Protein AF-A0A3N5RXY5-F1 (afdb_monomer_lite)

Sequence (74 aa):
MNTTVGPSAYDAKNAFLIDYAAHNGGIIHTMRDELRRVNNRLYIGYGSLGIGGGSLNPSPFIVYGKPTAWVGMQ

pLDDT: mean 92.55, std 7.89, range [44.94, 97.88]

Foldseek 3Di:
DDWDFFQDPPHGDTWIKDQCLVPDDDQCSQWIKTWDDPDQFKIKMWIATVVQVGPVDTDIDMGGDHDDDDPDDD

Structure (mmCIF, N/CA/C/O backbone):
data_AF-A0A3N5RXY5-F1
#
_entry.id   AF-A0A3N5RXY5-F1
#
loop_
_atom_site.group_PDB
_atom_site.id
_atom_site.type_symbol
_atom_site.label_atom_id
_atom_site.label_alt_id
_atom_site.label_comp_id
_atom_site.label_asym_id
_atom_site.label_entity_id
_atom_site.label_seq_id
_atom_site.pdbx_PDB_ins_code
_atom_site.Cartn_x
_atom_site.Cartn_y
_atom_site.Cartn_z
_atom_site.occupancy
_atom_site.B_iso_or_equiv
_atom_site.auth_seq_id
_atom_site.auth_comp_id
_atom_site.auth_asym_id
_atom_site.auth_atom_id
_atom_site.pdbx_PDB_model_num
ATOM 1 N N . MET A 1 1 ? -2.279 -10.616 -6.078 1.00 87.56 1 MET A N 1
ATOM 2 C CA . MET A 1 1 ? -1.410 -9.514 -5.613 1.00 87.56 1 MET A CA 1
ATOM 3 C C . MET A 1 1 ? -0.436 -10.086 -4.606 1.00 87.56 1 MET A C 1
ATOM 5 O O . MET A 1 1 ? -0.819 -11.005 -3.887 1.00 87.56 1 MET A O 1
ATOM 9 N N . ASN A 1 2 ? 0.778 -9.556 -4.543 1.00 93.94 2 ASN A N 1
ATOM 10 C CA . ASN A 1 2 ? 1.747 -9.912 -3.513 1.00 93.94 2 ASN A CA 1
ATOM 11 C C . ASN A 1 2 ? 1.648 -8.893 -2.381 1.00 93.94 2 ASN A C 1
ATOM 13 O O . ASN A 1 2 ? 1.520 -7.698 -2.641 1.00 93.94 2 ASN A O 1
ATOM 17 N N . THR A 1 3 ? 1.699 -9.354 -1.134 1.00 95.88 3 THR A N 1
ATOM 18 C CA . THR A 1 3 ? 1.576 -8.472 0.031 1.00 95.88 3 THR A CA 1
ATOM 19 C C . THR A 1 3 ? 2.698 -8.704 1.020 1.00 95.88 3 THR A C 1
ATOM 21 O O . THR A 1 3 ? 3.034 -9.852 1.312 1.00 95.88 3 THR A O 1
ATOM 24 N N . THR A 1 4 ? 3.233 -7.628 1.581 1.00 97.44 4 THR A N 1
ATOM 25 C CA . THR A 1 4 ? 4.278 -7.675 2.608 1.00 97.44 4 THR A CA 1
ATOM 26 C C . THR A 1 4 ? 4.048 -6.587 3.652 1.00 97.44 4 THR A C 1
ATOM 28 O O . THR A 1 4 ? 3.329 -5.618 3.419 1.00 97.44 4 THR A O 1
ATOM 31 N N . VAL A 1 5 ? 4.653 -6.741 4.829 1.00 97.81 5 VAL A N 1
ATOM 32 C CA . VAL A 1 5 ? 4.808 -5.634 5.780 1.00 97.81 5 VAL A CA 1
ATOM 33 C C . VAL A 1 5 ? 6.243 -5.148 5.669 1.00 97.81 5 VAL A C 1
ATOM 35 O O . VAL A 1 5 ? 7.170 -5.947 5.794 1.00 97.81 5 VAL A O 1
ATOM 38 N N . GLY A 1 6 ? 6.427 -3.856 5.420 1.00 97.06 6 GLY A N 1
ATOM 39 C CA . GLY A 1 6 ? 7.748 -3.279 5.190 1.00 97.06 6 GLY A CA 1
ATOM 40 C C . GLY A 1 6 ? 7.746 -1.753 5.222 1.00 97.06 6 GLY A C 1
ATOM 41 O O . GLY A 1 6 ? 6.700 -1.150 5.470 1.00 97.06 6 GLY A O 1
ATOM 42 N N . PRO A 1 7 ? 8.909 -1.120 5.003 1.00 96.75 7 PRO A N 1
ATOM 43 C CA . PRO A 1 7 ? 9.036 0.330 5.056 1.00 96.75 7 PRO A CA 1
ATOM 44 C C . PRO A 1 7 ? 8.219 1.000 3.944 1.00 96.75 7 PRO A C 1
ATOM 46 O O . PRO A 1 7 ? 8.316 0.633 2.774 1.00 96.75 7 PRO A O 1
ATOM 49 N N . SER A 1 8 ? 7.431 2.002 4.327 1.00 94.94 8 SER A N 1
ATOM 50 C CA . SER A 1 8 ? 6.677 2.874 3.428 1.00 94.94 8 SER A CA 1
ATOM 51 C C . SER A 1 8 ? 7.609 3.686 2.533 1.00 94.94 8 SER A C 1
ATOM 53 O O . SER A 1 8 ? 8.644 4.185 2.985 1.00 94.94 8 SER A O 1
ATOM 55 N N . ALA A 1 9 ? 7.188 3.899 1.287 1.00 93.56 9 ALA A N 1
ATOM 56 C CA . ALA A 1 9 ? 7.912 4.737 0.333 1.00 93.56 9 ALA A CA 1
ATOM 57 C C . ALA A 1 9 ? 7.860 6.241 0.674 1.00 93.56 9 ALA A C 1
ATOM 59 O O . ALA A 1 9 ? 8.610 7.017 0.086 1.00 93.56 9 ALA A O 1
ATOM 60 N N . TYR A 1 10 ? 6.987 6.656 1.600 1.00 93.50 10 TYR A N 1
ATOM 61 C CA . TYR A 1 10 ? 6.706 8.070 1.877 1.00 93.50 10 TYR A CA 1
ATOM 62 C C . TYR A 1 10 ? 7.344 8.568 3.173 1.00 93.50 10 TYR A C 1
ATOM 64 O O . TYR A 1 10 ? 7.712 9.735 3.266 1.00 93.50 10 TYR A O 1
ATOM 72 N N . ASP A 1 11 ? 7.469 7.710 4.189 1.00 94.38 11 ASP A N 1
ATOM 73 C CA . ASP A 1 11 ? 8.023 8.110 5.490 1.00 94.38 11 ASP A CA 1
ATOM 74 C C . ASP A 1 11 ? 8.866 7.031 6.186 1.00 94.38 11 ASP A C 1
ATOM 76 O O . ASP A 1 11 ? 9.178 7.171 7.370 1.00 94.38 11 ASP A O 1
ATOM 80 N N . ALA A 1 12 ? 9.224 5.955 5.474 1.00 95.69 12 ALA A N 1
ATOM 81 C CA . ALA A 1 12 ? 10.034 4.836 5.963 1.00 95.69 12 ALA A CA 1
ATOM 82 C C . ALA A 1 12 ? 9.471 4.087 7.189 1.00 95.69 12 ALA A C 1
ATOM 84 O O . ALA A 1 12 ? 10.141 3.213 7.743 1.00 95.69 12 ALA A O 1
ATOM 85 N N . LYS A 1 13 ? 8.233 4.369 7.614 1.00 95.69 13 LYS A N 1
ATOM 86 C CA . LYS A 1 13 ? 7.560 3.614 8.679 1.00 95.69 13 LYS A CA 1
ATOM 87 C C . LYS A 1 13 ? 6.930 2.355 8.110 1.00 95.69 13 LYS A C 1
ATOM 89 O O . LYS A 1 13 ? 6.547 2.321 6.946 1.00 95.69 13 LYS A O 1
ATOM 94 N N . ASN A 1 14 ? 6.767 1.330 8.943 1.00 96.94 14 ASN A N 1
ATOM 95 C CA . ASN A 1 14 ? 6.125 0.096 8.503 1.00 96.94 14 ASN A CA 1
ATOM 96 C C . ASN A 1 14 ? 4.694 0.352 7.999 1.00 96.94 14 ASN A C 1
ATOM 98 O O . ASN A 1 14 ? 3.879 0.979 8.682 1.00 96.94 14 ASN A O 1
ATOM 102 N N . ALA A 1 15 ? 4.397 -0.187 6.822 1.00 97.56 15 ALA A N 1
ATOM 103 C CA . ALA A 1 15 ? 3.093 -0.188 6.181 1.00 97.56 15 ALA A CA 1
ATOM 104 C C . ALA A 1 15 ? 2.799 -1.577 5.596 1.00 97.56 15 ALA A C 1
ATOM 106 O O . ALA A 1 15 ? 3.700 -2.395 5.396 1.00 97.56 15 ALA A O 1
ATOM 107 N N . PHE A 1 16 ? 1.520 -1.852 5.350 1.00 97.44 16 PHE A N 1
ATOM 108 C CA . PHE A 1 16 ? 1.095 -3.027 4.599 1.00 97.44 16 PHE A CA 1
ATOM 109 C C . PHE A 1 16 ? 1.156 -2.695 3.111 1.00 97.44 16 PHE A C 1
ATOM 111 O O . PHE A 1 16 ? 0.382 -1.869 2.635 1.00 97.44 16 PHE A O 1
ATOM 118 N N . LEU A 1 17 ? 2.105 -3.298 2.408 1.00 97.88 17 LEU A N 1
ATOM 119 C CA . LEU A 1 17 ? 2.425 -3.018 1.015 1.00 97.88 17 LEU A CA 1
ATOM 120 C C . LEU A 1 17 ? 1.695 -4.010 0.109 1.00 97.88 17 LEU A C 1
ATOM 122 O O . LEU A 1 17 ? 1.697 -5.214 0.380 1.00 97.88 17 LEU A O 1
ATOM 126 N N . ILE A 1 18 ? 1.103 -3.512 -0.974 1.00 96.94 18 ILE A N 1
ATOM 127 C CA . ILE A 1 18 ? 0.389 -4.306 -1.974 1.00 96.94 18 ILE A CA 1
ATOM 128 C C . ILE A 1 18 ? 1.028 -4.070 -3.343 1.00 96.94 18 ILE A C 1
ATOM 130 O O . ILE A 1 18 ? 1.035 -2.955 -3.869 1.00 96.94 18 ILE A O 1
ATOM 134 N N . ASP A 1 19 ? 1.552 -5.147 -3.924 1.00 95.94 19 ASP A N 1
ATOM 135 C CA . ASP A 1 19 ? 2.137 -5.173 -5.259 1.00 95.94 19 ASP A CA 1
ATOM 136 C C . ASP A 1 19 ? 1.239 -5.966 -6.220 1.00 95.94 19 ASP A C 1
ATOM 138 O O . ASP A 1 19 ? 0.968 -7.162 -6.041 1.00 95.94 19 ASP A O 1
ATOM 142 N N . TYR A 1 20 ? 0.781 -5.290 -7.270 1.00 95.06 20 TYR A N 1
ATOM 143 C CA . TYR A 1 20 ? -0.093 -5.865 -8.285 1.00 95.06 20 TYR A CA 1
ATOM 144 C C . TYR A 1 20 ? 0.651 -6.383 -9.527 1.00 95.06 20 TYR A C 1
ATOM 146 O O . TYR A 1 20 ? 0.024 -7.012 -10.376 1.00 95.06 20 TYR A O 1
ATOM 154 N N . ALA A 1 21 ? 1.965 -6.173 -9.647 1.00 95.06 21 ALA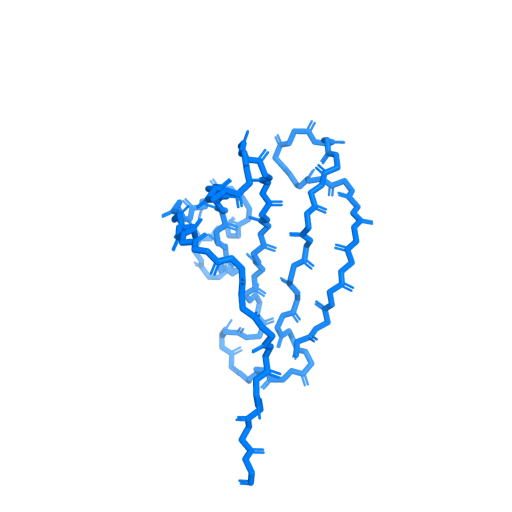 A N 1
ATOM 155 C CA . ALA A 1 21 ? 2.734 -6.405 -10.873 1.00 95.06 21 ALA A CA 1
ATOM 156 C C . ALA A 1 21 ? 2.637 -7.833 -11.412 1.00 95.06 21 ALA A C 1
ATOM 158 O O . ALA A 1 21 ? 2.534 -8.023 -12.617 1.00 95.06 21 ALA A O 1
ATOM 159 N N . ALA A 1 22 ? 2.620 -8.834 -10.531 1.00 94.06 22 ALA A N 1
ATOM 160 C CA . ALA A 1 22 ? 2.533 -10.236 -10.938 1.00 94.06 22 ALA A CA 1
ATOM 161 C C . ALA A 1 22 ? 1.170 -10.623 -11.551 1.00 94.06 22 ALA A C 1
ATOM 163 O O . ALA A 1 22 ? 1.047 -11.698 -12.129 1.00 94.06 22 ALA A O 1
ATOM 164 N N . HIS A 1 23 ? 0.142 -9.780 -11.405 1.00 92.06 23 HIS A N 1
ATOM 165 C CA . HIS A 1 23 ? -1.233 -10.093 -11.812 1.00 92.06 23 HIS A CA 1
ATOM 166 C C . HIS A 1 23 ? -1.852 -9.053 -12.750 1.00 92.06 23 HIS A C 1
ATOM 168 O O . HIS A 1 23 ? -2.915 -9.302 -13.312 1.00 92.06 23 HIS A O 1
ATOM 174 N N . ASN A 1 24 ? -1.197 -7.907 -12.929 1.00 93.81 24 ASN A N 1
ATOM 175 C CA . ASN A 1 24 ? -1.662 -6.818 -13.774 1.00 93.81 24 ASN A CA 1
ATOM 176 C C . ASN A 1 24 ? -0.775 -6.693 -15.019 1.00 93.81 24 ASN A C 1
ATOM 178 O O . ASN A 1 24 ? 0.448 -6.743 -14.926 1.00 93.81 24 ASN A O 1
ATOM 182 N N . GLY A 1 25 ? -1.395 -6.471 -16.180 1.00 93.88 25 GLY A N 1
ATOM 183 C CA . GLY A 1 25 ? -0.705 -6.147 -17.431 1.00 93.88 25 GLY A CA 1
ATOM 184 C C . GLY A 1 25 ? -0.740 -4.652 -17.758 1.00 93.88 25 GLY A C 1
ATOM 185 O O . GLY A 1 25 ? -1.427 -3.868 -17.103 1.00 93.88 25 GLY A O 1
ATOM 186 N N . GLY A 1 26 ? -0.021 -4.244 -18.807 1.00 91.75 26 GLY A N 1
ATOM 187 C CA . GLY A 1 26 ? -0.023 -2.855 -19.277 1.00 91.75 26 GLY A CA 1
ATOM 188 C C . GLY A 1 26 ? 0.403 -1.866 -18.189 1.00 91.75 26 GLY A C 1
ATOM 189 O O . GLY A 1 26 ? 1.161 -2.207 -17.293 1.00 91.75 26 GLY A O 1
ATOM 190 N N . ILE A 1 27 ? -0.083 -0.628 -18.227 1.00 88.88 27 ILE A N 1
ATOM 191 C CA . ILE A 1 27 ? 0.372 0.441 -17.315 1.00 88.88 27 ILE A CA 1
ATOM 192 C C . ILE A 1 27 ? 0.095 0.112 -15.834 1.00 88.88 27 ILE A C 1
ATOM 194 O O . ILE A 1 27 ? 0.904 0.436 -14.960 1.00 88.88 27 ILE A O 1
ATOM 198 N N . ILE A 1 28 ? -0.995 -0.605 -15.552 1.00 92.50 28 ILE A N 1
ATOM 199 C CA . ILE A 1 28 ? -1.425 -0.958 -14.190 1.00 92.50 28 ILE A CA 1
ATOM 200 C C . ILE A 1 28 ? -0.562 -2.037 -13.517 1.00 92.50 28 ILE A C 1
ATOM 202 O O . ILE A 1 28 ? -0.739 -2.291 -12.326 1.00 92.50 28 ILE A O 1
ATOM 206 N N . HIS A 1 29 ? 0.419 -2.626 -14.215 1.00 94.81 29 HIS A N 1
ATOM 207 C CA . HIS A 1 29 ? 1.450 -3.468 -13.582 1.00 94.81 29 HIS A CA 1
ATOM 208 C C . HIS A 1 29 ? 2.334 -2.677 -12.597 1.00 94.81 29 HIS A C 1
ATOM 210 O O . HIS A 1 29 ? 2.880 -3.232 -11.643 1.00 94.81 29 HIS A O 1
ATOM 216 N N . THR A 1 30 ? 2.453 -1.360 -12.794 1.00 94.81 30 THR A N 1
ATOM 217 C CA . THR A 1 30 ? 3.212 -0.463 -11.907 1.00 94.81 30 THR A CA 1
ATOM 218 C C . THR A 1 30 ? 2.435 -0.034 -10.666 1.00 94.81 30 THR A C 1
ATOM 220 O O . THR A 1 30 ? 2.976 0.697 -9.843 1.00 94.81 30 THR A O 1
ATOM 223 N N . MET A 1 31 ? 1.175 -0.456 -10.523 1.00 95.62 31 MET A N 1
ATOM 224 C CA . MET A 1 31 ? 0.343 -0.042 -9.400 1.00 95.62 31 MET A CA 1
ATOM 225 C C . MET A 1 31 ? 0.923 -0.563 -8.085 1.00 95.62 31 MET A C 1
ATOM 227 O O . MET A 1 31 ? 1.268 -1.746 -7.983 1.00 95.62 31 MET A O 1
ATOM 231 N N . ARG A 1 32 ? 1.053 0.320 -7.098 1.00 96.38 32 ARG A N 1
ATOM 232 C CA . ARG A 1 32 ? 1.493 0.005 -5.737 1.00 96.38 32 ARG A CA 1
ATOM 233 C C . ARG A 1 32 ? 0.594 0.723 -4.758 1.00 96.38 32 ARG A C 1
ATOM 235 O O . ARG A 1 32 ? 0.472 1.943 -4.854 1.00 96.38 32 ARG A O 1
ATOM 242 N N . ASP A 1 33 ? 0.060 -0.027 -3.804 1.00 97.38 33 ASP A N 1
ATOM 243 C CA . ASP A 1 33 ? -0.654 0.556 -2.678 1.00 97.38 33 ASP A CA 1
ATOM 244 C C . ASP A 1 33 ? 0.107 0.296 -1.386 1.00 97.38 33 ASP A C 1
ATOM 246 O O . ASP A 1 33 ? 0.779 -0.724 -1.217 1.00 97.38 33 ASP A O 1
ATOM 250 N N . GLU A 1 34 ? -0.059 1.199 -0.436 1.00 97.75 34 GLU A N 1
ATOM 251 C CA . GLU A 1 34 ? 0.323 0.973 0.945 1.00 97.75 34 GLU A CA 1
ATOM 252 C C . GLU A 1 34 ? -0.811 1.370 1.883 1.00 97.75 34 GLU A C 1
ATOM 254 O O . GLU A 1 34 ? -1.499 2.362 1.662 1.00 97.75 34 GLU A O 1
ATOM 259 N N . LEU A 1 35 ? -1.010 0.580 2.935 1.00 97.50 35 LEU A N 1
ATOM 260 C CA . LEU A 1 35 ? -2.045 0.780 3.939 1.00 97.50 35 LEU A CA 1
ATOM 261 C C . LEU A 1 35 ? -1.429 0.921 5.325 1.00 97.50 35 LEU A C 1
ATOM 263 O O . LEU A 1 35 ? -0.525 0.175 5.715 1.00 97.50 35 LEU A O 1
ATOM 267 N N . ARG A 1 36 ? -1.994 1.828 6.121 1.00 96.25 36 ARG A N 1
ATOM 268 C CA . ARG A 1 36 ? -1.697 1.954 7.546 1.00 96.25 36 ARG A CA 1
ATOM 269 C C . ARG A 1 36 ? -2.960 1.976 8.377 1.00 96.25 36 ARG A C 1
ATOM 271 O O . ARG A 1 36 ? -3.934 2.663 8.076 1.00 96.25 36 ARG A O 1
ATOM 278 N N . ARG A 1 37 ? -2.921 1.201 9.455 1.00 94.88 37 ARG A N 1
ATOM 279 C CA . ARG A 1 37 ? -4.018 1.093 10.407 1.00 94.88 37 ARG A CA 1
ATOM 280 C C . ARG A 1 37 ? -4.096 2.356 11.251 1.00 94.88 37 ARG A C 1
ATOM 282 O O . ARG A 1 37 ? -3.125 2.715 11.906 1.00 94.88 37 ARG A O 1
ATOM 289 N N . VAL A 1 38 ? -5.274 2.967 11.290 1.00 95.75 38 VAL A N 1
ATOM 290 C CA . VAL A 1 38 ? -5.598 4.035 12.244 1.00 95.75 38 VAL A CA 1
ATOM 291 C C . VA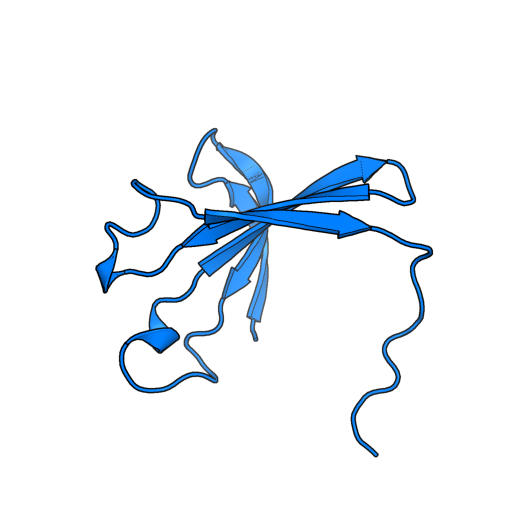L A 1 38 ? -6.233 3.431 13.492 1.00 95.75 38 VAL A C 1
ATOM 293 O O . VAL A 1 38 ? -5.865 3.766 14.612 1.00 95.75 38 VAL A O 1
ATOM 296 N N . ASN A 1 39 ? -7.181 2.507 13.310 1.00 95.00 39 ASN A N 1
ATOM 297 C CA . ASN A 1 39 ? -7.821 1.767 14.399 1.00 95.00 39 ASN A CA 1
ATOM 298 C C . ASN A 1 39 ? -8.393 0.426 13.894 1.00 95.00 39 ASN A C 1
ATOM 300 O O . ASN A 1 39 ? -8.067 -0.038 12.806 1.00 95.00 39 ASN A O 1
ATOM 304 N N . ASN A 1 40 ? -9.231 -0.248 14.687 1.00 94.31 40 ASN A N 1
ATOM 305 C CA . ASN A 1 40 ? -9.779 -1.574 14.349 1.00 94.31 40 ASN A CA 1
ATOM 306 C C . ASN A 1 40 ? -10.775 -1.566 13.173 1.00 94.31 40 ASN A C 1
ATOM 308 O O . ASN A 1 40 ? -11.213 -2.636 12.759 1.00 94.31 40 ASN A O 1
ATOM 312 N N . ARG A 1 41 ? -11.173 -0.389 12.678 1.00 95.81 41 ARG A N 1
ATOM 313 C CA . ARG A 1 41 ? -12.192 -0.210 11.634 1.00 95.81 41 ARG A CA 1
ATOM 314 C C . ARG A 1 41 ? -11.759 0.717 10.504 1.00 95.81 41 ARG A C 1
ATOM 316 O O . ARG A 1 41 ? -12.535 0.904 9.575 1.00 95.81 41 ARG A O 1
ATOM 323 N N . LEU A 1 42 ? -10.582 1.331 10.600 1.00 95.69 42 LEU A N 1
ATOM 324 C CA . LEU A 1 42 ? -10.119 2.344 9.662 1.00 95.69 42 LEU A CA 1
ATOM 325 C C . LEU A 1 42 ? -8.647 2.136 9.328 1.00 95.69 42 LEU A C 1
ATOM 327 O O . LEU A 1 42 ? -7.793 2.075 10.220 1.00 95.69 42 LEU A O 1
ATOM 331 N N . TYR A 1 43 ? -8.378 2.112 8.031 1.00 96.88 43 TYR A N 1
ATOM 332 C CA . TYR A 1 43 ? -7.056 2.191 7.439 1.00 96.88 43 TYR A CA 1
ATOM 333 C C . TYR A 1 43 ? -7.033 3.355 6.452 1.00 96.88 43 TYR A C 1
ATOM 335 O O . TYR A 1 43 ? -8.019 3.613 5.758 1.00 96.88 43 TYR A O 1
ATOM 343 N N . ILE A 1 44 ? -5.897 4.037 6.394 1.00 96.88 44 ILE A N 1
ATOM 344 C CA . ILE A 1 44 ? -5.587 5.019 5.356 1.00 96.88 44 ILE A CA 1
ATOM 345 C C . ILE A 1 44 ? -4.652 4.373 4.347 1.00 96.88 44 ILE A C 1
ATOM 347 O O . ILE A 1 44 ? -3.802 3.566 4.735 1.00 96.88 44 ILE A O 1
ATOM 351 N N . GLY A 1 45 ? -4.825 4.712 3.075 1.00 97.25 45 GLY A N 1
ATOM 352 C CA . GLY A 1 45 ? -4.020 4.168 1.999 1.00 97.25 45 GLY A CA 1
ATOM 353 C C . GLY A 1 45 ? -3.531 5.217 1.021 1.00 97.25 45 GLY A C 1
ATOM 354 O O . GLY A 1 45 ? -4.196 6.229 0.796 1.00 97.25 45 GLY A O 1
ATOM 355 N N . TYR A 1 46 ? -2.378 4.936 0.427 1.00 97.44 46 TYR A N 1
ATOM 356 C CA . TYR A 1 46 ? -1.860 5.650 -0.731 1.00 97.44 46 TYR A CA 1
ATOM 357 C C . TYR A 1 46 ? -1.683 4.664 -1.872 1.00 97.44 46 TYR A C 1
ATOM 359 O O . TYR A 1 46 ? -0.941 3.695 -1.733 1.00 97.44 46 TYR A O 1
ATOM 367 N N . GLY A 1 47 ? -2.381 4.915 -2.976 1.00 96.00 47 GLY A N 1
ATOM 368 C CA . GLY A 1 47 ? -2.206 4.191 -4.226 1.00 96.00 47 GLY A CA 1
ATOM 369 C C . GLY A 1 47 ? -1.360 5.006 -5.185 1.00 96.00 47 GLY A C 1
ATOM 370 O O . GLY A 1 47 ? -1.516 6.220 -5.292 1.00 96.00 47 GLY A O 1
ATOM 371 N N . SER A 1 48 ? -0.443 4.360 -5.885 1.00 95.25 48 SER A N 1
ATOM 372 C CA . SER A 1 48 ? 0.449 5.016 -6.833 1.00 95.25 48 SER A CA 1
ATOM 373 C C . SER A 1 48 ? 0.530 4.230 -8.128 1.00 95.25 48 SER A C 1
ATOM 375 O O . SER A 1 48 ? 0.510 2.999 -8.136 1.00 95.25 48 SER A O 1
ATOM 377 N N . LEU A 1 49 ? 0.621 4.959 -9.236 1.00 94.75 49 LEU A N 1
ATOM 378 C CA . LEU A 1 49 ? 0.756 4.403 -10.574 1.00 94.75 49 LEU A CA 1
ATOM 379 C C . LEU A 1 49 ? 1.987 5.019 -11.234 1.00 94.75 49 LEU A C 1
ATOM 381 O O . LEU A 1 49 ? 2.164 6.238 -11.203 1.00 94.75 49 LEU A O 1
ATOM 385 N N . GLY A 1 50 ? 2.828 4.197 -11.862 1.00 90.31 50 GLY A N 1
ATOM 386 C CA . GLY A 1 50 ? 4.098 4.647 -12.437 1.00 90.31 50 GLY A CA 1
ATOM 387 C C . GLY A 1 50 ? 3.937 5.790 -13.443 1.00 90.31 50 GLY A C 1
ATOM 388 O O . GLY A 1 50 ? 4.685 6.761 -13.385 1.00 90.31 50 GLY A O 1
ATOM 389 N N . ILE A 1 51 ? 2.905 5.741 -14.297 1.00 87.38 51 ILE A N 1
ATOM 390 C CA . ILE A 1 51 ? 2.638 6.786 -15.307 1.00 87.38 51 ILE A CA 1
ATOM 391 C C . ILE A 1 51 ? 2.261 8.148 -14.700 1.00 87.38 51 ILE A C 1
ATOM 393 O O . ILE A 1 51 ? 2.359 9.168 -15.371 1.00 87.38 51 ILE A O 1
ATOM 397 N N . GLY A 1 52 ? 1.829 8.172 -13.437 1.00 82.94 52 GLY A N 1
ATOM 398 C CA . GLY A 1 52 ? 1.411 9.384 -12.737 1.00 82.94 52 GLY A CA 1
ATOM 399 C C . GLY A 1 52 ? 2.515 10.050 -11.921 1.00 82.94 52 GLY A C 1
ATOM 400 O O . GLY A 1 52 ? 2.209 10.994 -11.204 1.00 82.94 52 GLY A O 1
ATOM 401 N N . GLY A 1 53 ? 3.763 9.571 -11.986 1.00 86.31 53 GLY A N 1
ATOM 402 C CA . GLY A 1 53 ? 4.846 9.991 -11.084 1.00 86.31 53 GLY A CA 1
ATOM 403 C C . GLY A 1 53 ? 5.092 9.022 -9.923 1.00 86.31 53 GLY A C 1
ATOM 404 O O . GLY A 1 53 ? 5.903 9.308 -9.043 1.00 86.31 53 GLY A O 1
ATOM 405 N N . GLY A 1 54 ? 4.421 7.863 -9.918 1.00 90.31 54 GLY A N 1
ATOM 406 C CA . GLY A 1 54 ? 4.626 6.814 -8.922 1.00 90.31 54 GLY A CA 1
ATOM 407 C C . GLY A 1 54 ? 4.416 7.323 -7.498 1.00 90.31 54 GLY A C 1
ATOM 408 O O . GLY A 1 54 ? 3.449 8.031 -7.214 1.00 90.31 54 GLY A O 1
ATOM 409 N N . SER A 1 55 ? 5.334 6.979 -6.596 1.00 88.62 55 SER A N 1
ATOM 410 C CA . SER A 1 55 ? 5.269 7.396 -5.192 1.00 88.62 55 SER A CA 1
ATOM 411 C C . SER A 1 55 ? 5.391 8.910 -4.981 1.00 88.62 55 SER A C 1
ATOM 413 O O . SER A 1 55 ? 5.065 9.384 -3.901 1.00 88.62 55 SER A O 1
ATOM 415 N N . LEU A 1 56 ? 5.796 9.701 -5.980 1.00 91.50 56 LEU A N 1
ATOM 416 C CA . LEU A 1 56 ? 5.797 11.166 -5.862 1.00 91.50 56 LEU A CA 1
ATOM 417 C C . LEU A 1 56 ? 4.397 11.781 -6.025 1.00 91.50 56 LEU A C 1
ATOM 419 O O . LEU A 1 56 ? 4.197 12.930 -5.643 1.00 91.50 56 LEU A O 1
ATOM 423 N N . ASN A 1 57 ? 3.432 11.033 -6.569 1.00 91.94 57 ASN A N 1
ATOM 424 C CA . ASN A 1 57 ? 2.057 11.488 -6.781 1.00 91.94 57 ASN A CA 1
ATOM 425 C C . ASN A 1 57 ? 1.042 10.424 -6.315 1.00 91.94 57 ASN A C 1
ATOM 427 O O . ASN A 1 57 ? 0.407 9.751 -7.136 1.00 91.94 57 ASN A O 1
ATOM 431 N N . PRO A 1 58 ? 0.918 10.214 -4.994 1.00 93.75 58 PRO A N 1
ATOM 432 C CA . PRO A 1 58 ? -0.034 9.259 -4.455 1.00 93.75 58 PRO A CA 1
ATOM 433 C C . PRO A 1 58 ? -1.478 9.742 -4.604 1.00 93.75 58 PRO A C 1
ATOM 435 O O . PRO A 1 58 ? -1.804 10.898 -4.346 1.00 93.75 58 PRO A O 1
ATOM 438 N N . SER A 1 59 ? -2.369 8.808 -4.909 1.00 95.19 59 SER A N 1
ATOM 439 C CA . SER A 1 59 ? -3.813 8.958 -4.761 1.00 95.19 59 SER A CA 1
ATOM 440 C C . SER A 1 59 ? -4.242 8.423 -3.387 1.00 95.19 59 SER A C 1
ATOM 442 O O . SER A 1 59 ? -4.138 7.215 -3.150 1.00 95.19 59 SER A O 1
ATOM 444 N N . PRO A 1 60 ? -4.692 9.280 -2.453 1.00 96.12 60 PRO A N 1
ATOM 445 C CA . PRO A 1 60 ? -5.150 8.836 -1.142 1.00 96.12 60 PRO A CA 1
ATOM 446 C C . PRO A 1 60 ? -6.501 8.118 -1.222 1.00 96.12 60 PRO A C 1
ATOM 448 O O . PRO A 1 60 ? -7.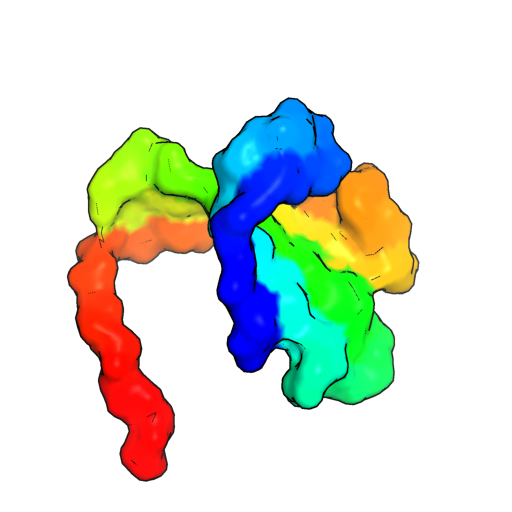381 8.502 -1.991 1.00 9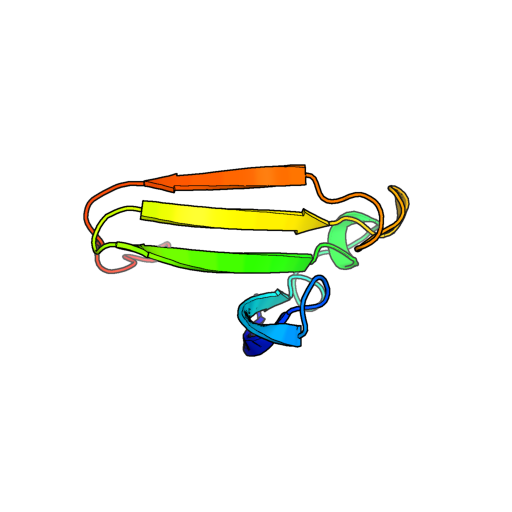6.12 60 PRO A O 1
ATOM 451 N N . PHE A 1 61 ? -6.694 7.119 -0.366 1.00 97.88 61 PHE A N 1
ATOM 452 C CA . PHE A 1 61 ? -7.970 6.435 -0.171 1.00 97.88 61 PHE A CA 1
ATOM 453 C C . PHE A 1 61 ? -8.116 5.934 1.273 1.00 97.88 61 PHE A C 1
ATOM 455 O O . PHE A 1 61 ? -7.182 5.998 2.076 1.00 97.88 61 PHE A O 1
ATOM 462 N N . ILE A 1 62 ? -9.303 5.435 1.621 1.00 97.62 62 ILE A N 1
ATOM 463 C CA . ILE A 1 62 ? -9.569 4.821 2.925 1.00 97.62 62 ILE A CA 1
ATOM 464 C C . ILE A 1 62 ? -10.137 3.417 2.755 1.00 97.62 62 ILE A C 1
ATOM 466 O O . ILE A 1 62 ? -10.890 3.147 1.821 1.00 97.62 62 ILE A O 1
ATOM 470 N N . VAL A 1 63 ? -9.825 2.541 3.708 1.00 95.81 63 VAL A N 1
ATOM 471 C CA . VAL A 1 63 ? -10.522 1.266 3.896 1.00 95.81 63 VAL A CA 1
ATOM 472 C C . VAL A 1 63 ? -11.209 1.326 5.248 1.00 95.81 63 VAL A C 1
ATOM 474 O O . VAL A 1 63 ? -10.559 1.460 6.288 1.00 95.81 63 VAL A O 1
ATOM 477 N N . TYR A 1 64 ? -12.536 1.258 5.231 1.00 96.56 64 TYR A N 1
ATOM 478 C CA . TYR A 1 64 ? -13.363 1.395 6.419 1.00 96.56 64 TYR A CA 1
ATOM 479 C C . TYR A 1 64 ? -14.355 0.242 6.534 1.00 96.56 64 TYR A C 1
ATOM 481 O O . TYR A 1 64 ? -14.964 -0.167 5.549 1.00 96.56 64 TYR A O 1
ATOM 489 N N . GLY A 1 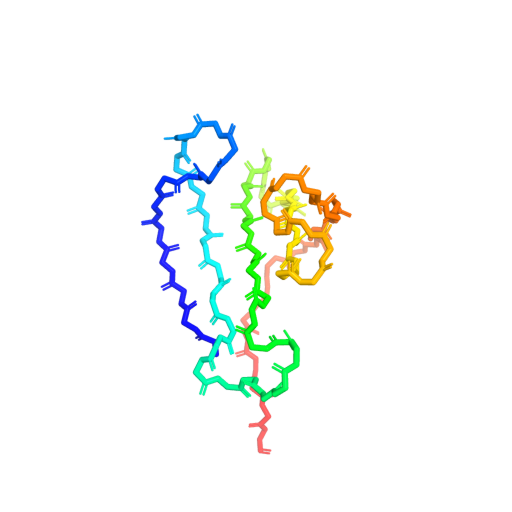65 ? -14.544 -0.256 7.754 1.00 92.94 65 GLY A N 1
ATOM 490 C CA . GLY A 1 65 ? -15.554 -1.261 8.061 1.00 92.94 65 GLY A CA 1
ATOM 491 C C . GLY A 1 65 ? -15.092 -2.289 9.086 1.00 92.94 65 GLY A C 1
ATOM 492 O O . GLY A 1 65 ? -13.975 -2.245 9.604 1.00 92.94 65 GLY A O 1
ATOM 493 N N . LYS A 1 66 ? -15.983 -3.231 9.406 1.00 92.25 66 LYS A N 1
ATOM 494 C CA . LYS A 1 66 ? -15.637 -4.392 10.230 1.00 92.25 66 LYS A CA 1
ATOM 495 C C . LYS A 1 66 ? -14.810 -5.363 9.373 1.00 92.25 66 LYS A C 1
ATOM 497 O O . LYS A 1 66 ? -15.298 -5.745 8.310 1.00 92.25 66 LYS A O 1
ATOM 502 N N . PRO A 1 67 ? -13.614 -5.798 9.817 1.00 86.38 67 PRO A N 1
ATOM 503 C CA . PRO A 1 67 ? -12.880 -6.851 9.126 1.00 86.38 67 PRO A CA 1
ATOM 504 C C . PRO A 1 67 ? -13.751 -8.101 8.995 1.00 86.38 67 PRO A C 1
ATOM 506 O O . PRO A 1 67 ? -14.361 -8.548 9.969 1.00 86.38 67 PRO A O 1
ATOM 509 N N . THR A 1 68 ? -13.817 -8.644 7.789 1.00 87.25 68 THR A N 1
ATOM 510 C CA . THR A 1 68 ? -14.524 -9.886 7.475 1.00 87.25 68 THR A CA 1
ATOM 511 C C . THR A 1 68 ? -13.550 -10.841 6.807 1.00 87.25 68 THR A C 1
ATOM 513 O O . THR A 1 68 ? -12.569 -10.412 6.198 1.00 87.25 68 THR A O 1
ATOM 516 N N . ALA A 1 69 ? -13.775 -12.143 6.980 1.00 87.25 69 ALA A N 1
ATOM 517 C CA . ALA A 1 69 ? -12.970 -13.135 6.287 1.00 87.25 69 ALA A CA 1
ATOM 518 C C . ALA A 1 69 ?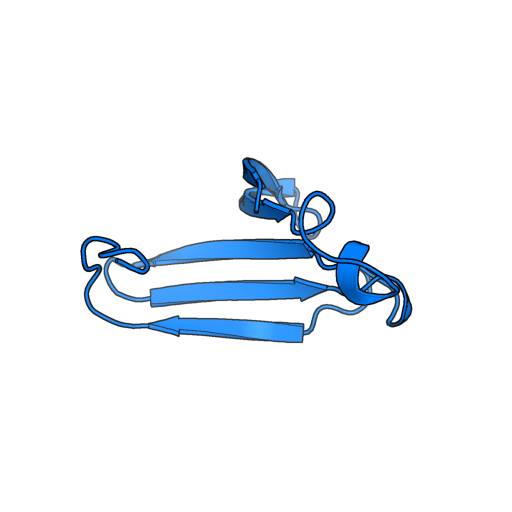 -13.192 -12.989 4.777 1.00 87.25 69 ALA A C 1
ATOM 520 O O . ALA A 1 69 ? -14.330 -12.848 4.325 1.00 87.25 69 ALA A O 1
ATOM 521 N N . TRP A 1 70 ? -12.107 -13.017 4.007 1.00 81.44 70 TRP A N 1
ATOM 522 C CA . TRP A 1 70 ? -12.190 -13.059 2.554 1.00 81.44 70 TRP A CA 1
ATOM 523 C C . TRP A 1 70 ? -12.827 -14.384 2.122 1.00 81.44 70 TRP A C 1
ATOM 525 O O . TRP A 1 70 ? -12.321 -15.446 2.476 1.00 81.44 70 TRP A O 1
ATOM 535 N N . VAL A 1 71 ? -13.927 -14.320 1.368 1.00 84.56 71 VAL A N 1
ATOM 536 C CA . VAL A 1 71 ? -14.671 -15.510 0.908 1.00 84.56 71 VAL A CA 1
ATOM 537 C C . VAL A 1 71 ? -14.256 -16.000 -0.484 1.00 84.56 71 VAL A C 1
ATOM 539 O O . VAL A 1 71 ? -14.733 -17.039 -0.921 1.00 84.56 71 VAL A O 1
ATOM 542 N N . GLY A 1 72 ? -13.332 -15.305 -1.159 1.00 77.38 72 GLY A N 1
ATOM 543 C CA . GLY A 1 72 ? -12.878 -15.681 -2.501 1.00 77.38 72 GLY A CA 1
ATOM 544 C C . GLY A 1 72 ? -13.942 -15.528 -3.589 1.00 77.38 72 GLY A C 1
ATOM 545 O O . GLY A 1 72 ? -15.076 -15.133 -3.330 1.00 77.38 72 GLY A O 1
ATOM 546 N N . MET A 1 73 ? -13.548 -15.835 -4.825 1.00 61.78 73 MET A N 1
ATOM 547 C CA . MET A 1 73 ? -14.499 -16.328 -5.822 1.00 61.78 73 MET A CA 1
ATOM 548 C C . MET A 1 73 ? -14.578 -17.846 -5.628 1.00 61.78 73 MET A C 1
ATOM 550 O O . MET A 1 73 ? -13.526 -18.486 -5.551 1.00 61.78 73 MET A O 1
ATOM 554 N N . GLN A 1 74 ? -15.790 -18.390 -5.492 1.00 44.94 74 GLN A N 1
ATOM 555 C CA . GLN A 1 74 ? -16.028 -19.822 -5.707 1.00 44.94 74 GLN A CA 1
ATOM 556 C C . GLN A 1 74 ? -15.836 -20.168 -7.182 1.00 44.94 74 GLN A C 1
ATOM 558 O O . GLN A 1 74 ? -16.190 -19.314 -8.027 1.00 44.94 74 GLN A O 1
#

Radius of gyration: 13.06 Å; chains: 1; bounding box: 26×31×34 Å

Secondary structure (DSSP, 8-state):
-EEEEEE-TTTSSEEEEEE-TTT--GGGGG-EEEEEEEETTEEEEEEE-GGGTGGGS-EEEEEES---------